Protein AF-A0A438J6A7-F1 (afdb_monomer_lite)

Radius of gyration: 13.42 Å; chains: 1; bounding box: 31×21×33 Å

Organism: Vitis vinifera (NCBI:txid29760)

InterPro domains:
  IPR002498 Phosphatidylinositol-4-phosphate 4/5-kinase, core [PF01504] (13-56)
  IPR002498 Phosphatidylinositol-4-phosphate 4/5-kinase, core [PS51455] (1-59)
  IPR023610 Phosphatidylinositol-4/5-phosphate 5/4-kinase [PTHR23086] (1-55)
  IPR027484 Phosphatidylinositol-4-phosphate 5-kinase, N-terminal [G3DSA:3.30.800.10] (1-59)

Sequence (59 aa):
MFKLDAADYMMSICGDDGLRELPSPGKSGSLFYLSHDDRFLIKTLKKSELKLSANFIQT

Secondary structure (DSSP, 8-state):
-----HHHHHHHHHSTT-EEEEP--STT---EEEETTS--EEE---HHHHHHHHHHH--

Structure (mmCIF, N/CA/C/O backbone):
data_AF-A0A438J6A7-F1
#
_entry.id   AF-A0A438J6A7-F1
#
loop_
_atom_site.group_PDB
_atom_site.id
_atom_site.type_symbol
_atom_site.label_atom_id
_atom_site.label_alt_id
_atom_site.label_comp_id
_atom_site.label_asym_id
_atom_site.label_entity_id
_atom_site.label_seq_id
_atom_site.pdbx_PDB_ins_code
_atom_site.Cartn_x
_atom_site.Cartn_y
_atom_site.Cartn_z
_atom_site.occupancy
_atom_site.B_iso_or_equiv
_atom_site.auth_seq_id
_atom_site.auth_comp_id
_atom_site.auth_asym_id
_atom_site.auth_atom_id
_atom_site.pdbx_PDB_model_num
ATOM 1 N N . MET A 1 1 ? -6.913 7.782 -16.382 1.00 72.38 1 MET A N 1
ATOM 2 C CA . MET A 1 1 ? -6.608 6.427 -15.873 1.00 72.38 1 MET A CA 1
ATOM 3 C C . MET A 1 1 ? -5.123 6.365 -15.549 1.00 72.38 1 MET A C 1
ATOM 5 O O . MET A 1 1 ? -4.347 6.960 -16.292 1.00 72.38 1 MET A O 1
ATOM 9 N N . PHE A 1 2 ? -4.732 5.754 -14.430 1.00 78.94 2 PHE A N 1
ATOM 10 C CA . PHE A 1 2 ? -3.327 5.698 -14.015 1.00 78.94 2 PHE A CA 1
ATOM 11 C C . PHE A 1 2 ? -2.510 4.924 -15.059 1.00 78.94 2 PHE A C 1
ATOM 13 O O . PHE A 1 2 ? -2.912 3.839 -15.472 1.00 78.94 2 PHE A O 1
ATOM 20 N N . LYS A 1 3 ? -1.399 5.503 -15.529 1.00 86.69 3 LYS A N 1
ATOM 21 C CA . LYS A 1 3 ? -0.484 4.878 -16.499 1.00 86.69 3 LYS A CA 1
ATOM 22 C C . LYS A 1 3 ? 0.410 3.868 -15.778 1.00 86.69 3 LYS A C 1
ATOM 24 O O . LYS A 1 3 ? 1.596 4.108 -15.587 1.00 86.69 3 LYS A O 1
ATOM 29 N N . LEU A 1 4 ? -0.210 2.809 -15.284 1.00 92.25 4 LEU A N 1
ATOM 30 C CA . LEU A 1 4 ? 0.412 1.797 -14.449 1.00 92.25 4 LEU A CA 1
ATOM 31 C C . LEU A 1 4 ? 0.586 0.526 -15.272 1.00 92.25 4 LEU A C 1
ATOM 33 O O . LEU A 1 4 ? -0.403 -0.030 -15.750 1.00 92.25 4 LEU A O 1
ATOM 37 N N . ASP A 1 5 ? 1.827 0.084 -15.431 1.00 95.31 5 ASP A N 1
ATOM 38 C CA . ASP A 1 5 ? 2.093 -1.249 -15.950 1.00 95.31 5 ASP A CA 1
ATOM 39 C C . ASP A 1 5 ? 1.825 -2.293 -14.855 1.00 95.31 5 ASP A C 1
ATOM 41 O O . ASP A 1 5 ? 2.150 -2.093 -13.680 1.00 95.31 5 ASP A O 1
ATOM 45 N N . ALA A 1 6 ? 1.171 -3.392 -15.230 1.00 95.06 6 ALA A N 1
ATOM 46 C CA . ALA A 1 6 ? 0.772 -4.419 -14.276 1.00 95.06 6 ALA A CA 1
ATOM 47 C C . ALA A 1 6 ? 1.973 -5.210 -13.739 1.00 95.06 6 ALA A C 1
ATOM 49 O O . ALA A 1 6 ? 1.968 -5.585 -12.567 1.00 95.06 6 ALA A O 1
ATOM 50 N N . ALA A 1 7 ? 2.994 -5.451 -14.567 1.00 96.12 7 ALA A N 1
ATOM 51 C CA . ALA A 1 7 ? 4.199 -6.145 -14.135 1.00 96.12 7 ALA A CA 1
ATOM 52 C C . ALA A 1 7 ? 4.991 -5.271 -13.161 1.00 96.12 7 ALA A C 1
ATOM 54 O O . ALA A 1 7 ? 5.373 -5.755 -12.098 1.00 96.12 7 ALA A O 1
ATOM 55 N N . ASP A 1 8 ? 5.129 -3.975 -13.455 1.00 95.00 8 ASP A N 1
ATOM 56 C CA . ASP A 1 8 ? 5.769 -3.023 -12.540 1.00 95.00 8 ASP A CA 1
ATOM 57 C C . ASP A 1 8 ? 5.073 -2.994 -11.175 1.00 95.00 8 ASP A C 1
ATOM 59 O O . ASP A 1 8 ? 5.727 -3.069 -10.139 1.00 95.00 8 ASP A O 1
ATOM 63 N N . TYR A 1 9 ? 3.737 -2.930 -11.159 1.00 95.31 9 TYR A N 1
ATOM 64 C CA . TYR A 1 9 ? 2.972 -2.951 -9.911 1.00 95.31 9 TYR A CA 1
ATOM 65 C C . TYR A 1 9 ? 3.201 -4.235 -9.110 1.00 95.31 9 TYR A C 1
ATOM 67 O O . TYR A 1 9 ? 3.415 -4.182 -7.899 1.00 95.31 9 TYR A O 1
ATOM 75 N N . MET A 1 10 ? 3.187 -5.388 -9.781 1.00 95.69 10 MET A N 1
ATOM 76 C CA . MET A 1 10 ? 3.445 -6.671 -9.130 1.00 95.69 10 MET A CA 1
ATOM 77 C C . MET A 1 10 ? 4.860 -6.740 -8.553 1.00 95.69 10 MET A C 1
ATOM 79 O O . MET A 1 10 ? 5.023 -7.240 -7.444 1.00 95.69 10 MET A O 1
ATOM 83 N N . MET A 1 11 ? 5.866 -6.200 -9.245 1.00 96.00 11 MET A N 1
ATOM 84 C CA . MET A 1 11 ? 7.238 -6.152 -8.730 1.00 96.00 11 MET A CA 1
ATOM 85 C C . MET A 1 11 ? 7.355 -5.240 -7.503 1.00 96.00 11 MET A C 1
ATOM 87 O O . MET A 1 11 ? 7.981 -5.628 -6.519 1.00 96.00 11 MET A O 1
ATOM 91 N N . SER A 1 12 ? 6.697 -4.076 -7.498 1.00 96.44 12 SER A N 1
ATOM 92 C CA . SER A 1 12 ? 6.708 -3.169 -6.341 1.00 96.44 12 SER A CA 1
ATOM 93 C C . SER A 1 12 ? 6.032 -3.762 -5.094 1.00 96.44 12 SER A C 1
ATOM 95 O O . SER A 1 12 ? 6.417 -3.424 -3.976 1.00 96.44 12 SER A O 1
ATOM 97 N N . ILE A 1 13 ? 5.011 -4.614 -5.264 1.00 96.75 13 ILE A N 1
ATOM 98 C CA . ILE A 1 13 ? 4.177 -5.133 -4.161 1.00 96.75 13 ILE A CA 1
ATOM 99 C C . ILE A 1 13 ? 4.579 -6.540 -3.705 1.00 96.75 13 ILE A C 1
ATOM 101 O O . ILE A 1 13 ? 4.501 -6.844 -2.516 1.00 96.75 13 ILE A O 1
ATOM 105 N N . CYS A 1 14 ? 4.966 -7.404 -4.640 1.00 95.25 14 CYS A N 1
ATOM 106 C CA . CYS A 1 14 ? 5.208 -8.830 -4.415 1.00 95.25 14 CYS A CA 1
ATOM 107 C C . CYS A 1 14 ? 6.642 -9.264 -4.744 1.00 95.25 14 CYS A C 1
ATOM 109 O O . CYS A 1 14 ? 6.924 -10.459 -4.681 1.00 95.25 14 CYS A O 1
ATOM 111 N N . GLY A 1 15 ? 7.521 -8.331 -5.123 1.00 91.50 15 GLY A N 1
ATOM 112 C CA . GLY A 1 15 ? 8.940 -8.609 -5.313 1.00 91.50 15 GLY A CA 1
ATOM 113 C C . GLY A 1 15 ? 9.651 -8.976 -4.007 1.00 91.50 15 GLY A C 1
ATOM 114 O O . GLY A 1 15 ? 9.099 -8.855 -2.911 1.00 91.50 15 GLY A O 1
ATOM 115 N N . ASP A 1 16 ? 10.905 -9.396 -4.137 1.00 94.25 16 ASP A N 1
ATOM 116 C CA . ASP A 1 16 ? 11.686 -9.971 -3.037 1.00 94.25 16 ASP A CA 1
ATOM 117 C C . ASP A 1 16 ? 11.972 -8.980 -1.893 1.00 94.25 16 ASP A C 1
ATOM 119 O O . ASP A 1 16 ? 12.154 -9.393 -0.748 1.00 94.25 16 ASP A O 1
ATOM 123 N N . ASP A 1 17 ? 11.958 -7.673 -2.177 1.00 93.75 17 ASP A N 1
ATOM 124 C CA . ASP A 1 17 ? 12.228 -6.614 -1.194 1.00 93.75 17 ASP A CA 1
ATOM 125 C C . ASP A 1 17 ? 11.082 -6.401 -0.185 1.00 93.75 17 ASP A C 1
ATOM 127 O O . ASP A 1 17 ? 11.267 -5.768 0.859 1.00 93.75 17 ASP A O 1
ATOM 131 N N . GLY A 1 18 ? 9.892 -6.942 -0.470 1.00 91.50 18 GLY A N 1
ATOM 132 C CA . GLY A 1 18 ? 8.721 -6.854 0.399 1.00 91.50 18 GLY A CA 1
ATOM 133 C C . GLY A 1 18 ? 8.217 -5.425 0.649 1.00 91.50 18 GLY A C 1
ATOM 134 O O . GLY A 1 18 ? 8.493 -4.481 -0.094 1.00 91.50 18 GLY A O 1
ATOM 135 N N . LEU A 1 19 ? 7.418 -5.273 1.710 1.00 96.38 19 LEU A N 1
ATOM 136 C CA . LEU A 1 19 ? 6.805 -4.005 2.103 1.00 96.38 19 LEU A CA 1
ATOM 137 C C . LEU A 1 19 ? 7.390 -3.491 3.418 1.00 96.38 19 LEU A C 1
ATOM 139 O O . LEU A 1 19 ? 7.569 -4.248 4.374 1.00 96.38 19 LEU A O 1
ATOM 143 N N . ARG A 1 20 ? 7.604 -2.178 3.501 1.00 95.69 20 ARG A N 1
ATOM 144 C CA . ARG A 1 20 ? 8.079 -1.511 4.716 1.00 95.69 20 ARG A CA 1
ATOM 145 C C . ARG A 1 20 ? 6.897 -1.051 5.551 1.00 95.69 20 ARG A C 1
ATOM 147 O O . ARG A 1 20 ? 6.105 -0.232 5.091 1.00 95.69 20 ARG A O 1
ATOM 154 N N . GLU A 1 21 ? 6.782 -1.553 6.775 1.00 94.81 21 GLU A N 1
ATOM 155 C CA . GLU A 1 21 ? 5.783 -1.058 7.722 1.00 94.81 21 GLU A CA 1
ATOM 156 C C . GLU A 1 21 ? 6.151 0.356 8.186 1.00 94.81 21 GLU A C 1
ATOM 158 O O . GLU A 1 21 ? 7.279 0.621 8.607 1.00 94.81 21 GLU A O 1
ATOM 163 N N . LEU A 1 22 ? 5.191 1.274 8.096 1.00 92.31 22 LEU A N 1
ATOM 164 C CA . LEU A 1 22 ? 5.328 2.639 8.582 1.00 92.31 22 LEU A CA 1
ATOM 165 C C . LEU A 1 22 ? 4.602 2.791 9.922 1.00 92.31 22 LEU A C 1
ATOM 167 O O . LEU A 1 22 ? 3.492 2.273 10.083 1.00 92.31 22 LEU A O 1
ATOM 171 N N . PRO A 1 23 ? 5.166 3.559 10.872 1.00 85.75 23 PRO A N 1
ATOM 172 C CA . PRO A 1 23 ? 4.481 3.846 12.122 1.00 85.75 23 PRO A CA 1
ATOM 173 C C . PRO A 1 23 ? 3.165 4.568 11.830 1.00 85.75 23 PRO A C 1
ATOM 175 O O . PRO A 1 23 ? 3.139 5.552 11.090 1.00 85.75 23 PRO A O 1
ATOM 178 N N . SER A 1 24 ? 2.063 4.100 12.418 1.00 78.00 24 SER A N 1
ATOM 179 C CA . SER A 1 24 ? 0.752 4.712 12.209 1.00 78.00 24 SER A CA 1
ATOM 180 C C . SER A 1 24 ? 0.717 6.116 12.838 1.00 78.00 24 SER A C 1
ATOM 182 O O . SER A 1 24 ? 0.776 6.220 14.066 1.00 78.00 24 SER A O 1
ATOM 184 N N . PRO A 1 25 ? 0.569 7.207 12.065 1.00 65.56 25 PRO A N 1
ATOM 185 C CA . PRO A 1 25 ? 0.707 8.561 12.605 1.00 65.56 25 PRO A CA 1
ATOM 186 C C . PRO A 1 25 ? -0.533 9.067 13.376 1.00 65.56 25 PRO A C 1
ATOM 188 O O . PRO A 1 25 ? -0.618 10.254 13.679 1.00 65.56 25 PRO A O 1
ATOM 191 N N . GLY A 1 26 ? -1.529 8.227 13.704 1.00 70.50 26 GLY A N 1
ATOM 192 C CA . GLY A 1 26 ? -2.760 8.715 14.344 1.00 70.50 26 GLY A CA 1
ATOM 193 C C . GLY A 1 26 ? -3.681 7.672 14.989 1.00 70.50 26 GLY A C 1
ATOM 194 O O . GLY A 1 26 ? -3.483 6.468 14.872 1.00 70.50 26 GLY A O 1
ATOM 195 N N . LYS A 1 27 ? -4.756 8.162 15.633 1.00 68.81 27 LYS A N 1
ATOM 196 C CA . LYS A 1 27 ? -5.731 7.404 16.459 1.00 68.81 27 LYS A CA 1
ATOM 197 C C . LYS A 1 27 ? -6.507 6.275 15.755 1.00 68.81 27 LYS A C 1
ATOM 199 O O . LYS A 1 27 ? -7.191 5.520 16.437 1.00 68.81 27 LYS A O 1
ATOM 204 N N . SER A 1 28 ? -6.460 6.158 14.423 1.00 73.19 28 SER A N 1
ATOM 205 C CA . SER A 1 28 ? -7.300 5.184 13.694 1.00 73.19 28 SER A CA 1
ATOM 206 C C . SER A 1 28 ? -6.946 3.720 14.000 1.00 73.19 28 SER A C 1
ATOM 208 O O . SER A 1 28 ? -7.819 2.851 13.906 1.00 73.19 28 SER A O 1
ATOM 210 N N . GLY A 1 29 ? -5.690 3.459 14.389 1.00 83.12 29 GLY A N 1
ATOM 211 C CA . GLY A 1 29 ? -5.143 2.108 14.548 1.00 83.12 29 GLY A CA 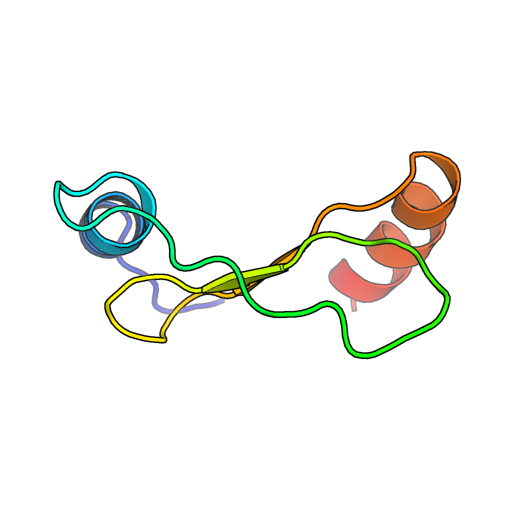1
ATOM 212 C C . GLY A 1 29 ? -4.950 1.370 13.220 1.00 83.12 29 GLY A C 1
ATOM 213 O O . GLY A 1 29 ? -4.924 0.146 13.209 1.00 83.12 29 GLY A O 1
ATOM 214 N N . SER A 1 30 ? -4.885 2.097 12.100 1.00 90.25 30 SER A N 1
ATOM 215 C CA . SER A 1 30 ? -4.594 1.516 10.785 1.00 90.25 30 SER A CA 1
ATOM 216 C C . SER A 1 30 ? -3.106 1.202 10.659 1.00 90.25 30 SER A C 1
ATOM 218 O O . SER A 1 30 ? -2.281 2.037 11.027 1.00 90.25 30 SER A O 1
ATOM 220 N N . LEU A 1 31 ? -2.782 0.058 10.065 1.00 92.06 31 LEU A N 1
ATOM 221 C CA . LEU A 1 31 ? -1.437 -0.265 9.606 1.00 92.06 31 LEU A CA 1
ATOM 222 C C . LEU A 1 31 ? -1.191 0.384 8.244 1.00 92.06 31 LEU A C 1
ATOM 224 O O . LEU A 1 31 ? -2.106 0.498 7.416 1.00 92.06 31 LEU A O 1
ATOM 228 N N . PHE A 1 32 ? 0.050 0.807 8.038 1.00 94.12 32 PHE A N 1
ATOM 229 C CA . PHE A 1 32 ? 0.520 1.414 6.804 1.00 94.12 32 PHE A CA 1
ATOM 230 C C . PHE A 1 32 ? 1.751 0.665 6.322 1.00 94.12 32 PHE A C 1
ATOM 232 O O . PHE A 1 32 ? 2.665 0.409 7.100 1.00 94.12 32 PHE A O 1
ATOM 239 N N . TYR A 1 33 ? 1.779 0.370 5.031 1.00 95.00 33 TYR A N 1
ATOM 240 C CA . TYR A 1 33 ? 2.910 -0.253 4.369 1.00 95.00 33 TYR A CA 1
ATOM 241 C C . TYR A 1 33 ? 3.281 0.547 3.129 1.00 95.00 33 TYR A C 1
ATOM 243 O O . TYR A 1 33 ? 2.399 1.018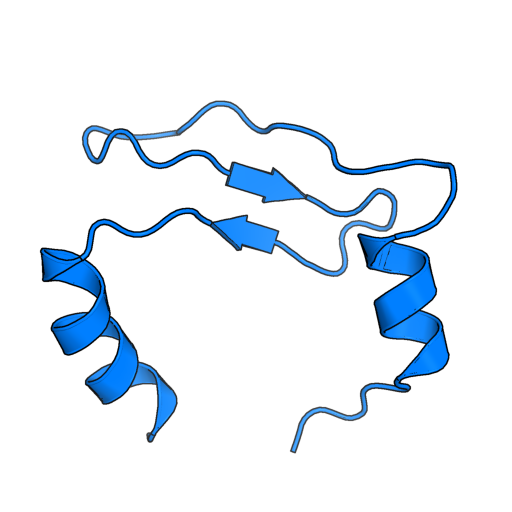 2.415 1.00 95.00 33 TYR A O 1
ATOM 251 N N . LEU A 1 34 ? 4.572 0.692 2.870 1.00 96.25 34 LEU A N 1
ATOM 252 C CA . LEU A 1 34 ? 5.112 1.367 1.695 1.00 96.25 34 LEU A CA 1
AT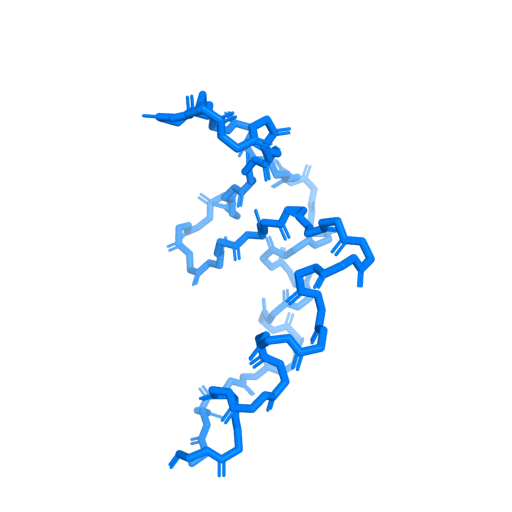OM 253 C C . LEU A 1 34 ? 5.918 0.360 0.874 1.00 96.25 34 LEU A C 1
ATOM 255 O O . LEU A 1 34 ? 6.692 -0.414 1.445 1.00 96.25 34 LEU A O 1
ATOM 259 N N . SER A 1 35 ? 5.729 0.352 -0.445 1.00 97.00 35 SER A N 1
ATOM 260 C CA . SER A 1 35 ? 6.577 -0.436 -1.343 1.00 97.00 35 SER A CA 1
ATOM 261 C C . SER A 1 35 ? 8.040 0.004 -1.241 1.00 97.00 35 SER A C 1
ATOM 263 O O . SER A 1 35 ? 8.340 1.136 -0.860 1.00 97.00 35 SER A O 1
ATOM 265 N N . HIS A 1 36 ? 8.969 -0.899 -1.557 1.00 95.31 36 HIS A N 1
ATOM 266 C CA . HIS A 1 36 ? 10.408 -0.626 -1.470 1.00 95.31 36 HIS A CA 1
ATOM 267 C C . HIS A 1 36 ? 10.859 0.547 -2.364 1.00 95.31 36 HIS A C 1
ATOM 269 O O . HIS A 1 36 ? 11.846 1.209 -2.058 1.00 95.31 36 HIS A O 1
ATOM 275 N N . ASP A 1 37 ? 10.121 0.812 -3.442 1.00 95.69 37 ASP A N 1
ATOM 276 C CA . ASP A 1 37 ? 10.364 1.871 -4.423 1.00 95.69 37 ASP A CA 1
ATOM 277 C C . ASP A 1 37 ? 9.542 3.151 -4.181 1.00 95.69 37 ASP A C 1
ATOM 279 O O . ASP A 1 37 ? 9.511 4.040 -5.030 1.00 95.69 37 ASP A O 1
ATOM 283 N N . ASP A 1 38 ? 8.851 3.243 -3.042 1.00 95.31 38 ASP A N 1
ATOM 284 C CA . ASP A 1 38 ? 8.058 4.401 -2.613 1.00 95.31 38 ASP A CA 1
ATOM 285 C C . ASP A 1 38 ? 6.892 4.786 -3.535 1.00 95.31 38 ASP A C 1
ATOM 287 O O . ASP A 1 38 ? 6.311 5.867 -3.409 1.00 95.31 38 ASP A O 1
ATOM 291 N N . ARG A 1 39 ? 6.492 3.894 -4.446 1.00 94.81 39 ARG A N 1
ATOM 292 C CA . ARG A 1 39 ? 5.408 4.155 -5.405 1.00 94.81 39 ARG A CA 1
ATOM 293 C C . ARG A 1 39 ? 4.018 3.894 -4.840 1.00 94.81 39 ARG A C 1
ATOM 295 O O . ARG A 1 39 ? 3.062 4.532 -5.284 1.00 94.81 39 ARG A O 1
ATOM 302 N N . PHE A 1 40 ? 3.882 2.966 -3.893 1.00 95.62 40 PHE A N 1
ATOM 303 C CA . PHE A 1 40 ? 2.578 2.503 -3.420 1.00 95.62 40 PHE A CA 1
ATOM 304 C C . PHE A 1 40 ? 2.488 2.470 -1.900 1.00 95.62 40 PHE A C 1
ATOM 306 O O . PHE A 1 40 ? 3.252 1.7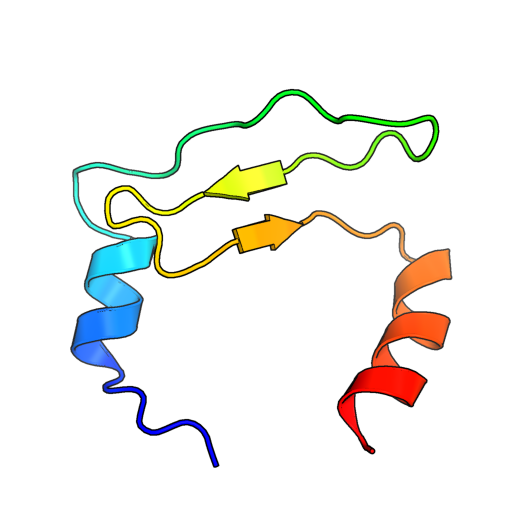84 -1.225 1.00 95.62 40 PHE A O 1
ATOM 313 N N . LEU A 1 41 ? 1.477 3.161 -1.372 1.00 94.38 41 LEU A N 1
ATOM 314 C CA . LEU A 1 41 ? 1.080 3.087 0.028 1.00 94.38 41 LEU A CA 1
ATOM 315 C C . LEU A 1 41 ? -0.119 2.143 0.173 1.00 94.38 41 LEU A C 1
ATOM 317 O O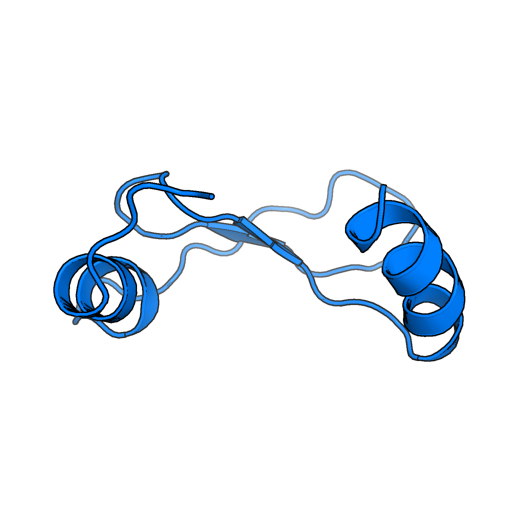 . LEU A 1 41 ? -1.178 2.376 -0.410 1.00 94.38 41 LEU A O 1
ATOM 321 N N . ILE A 1 42 ? 0.022 1.115 1.000 1.00 94.56 42 ILE A N 1
ATOM 322 C CA . ILE A 1 42 ? -1.061 0.224 1.412 1.00 94.56 42 ILE A CA 1
ATOM 323 C C . ILE A 1 42 ? -1.507 0.634 2.811 1.00 94.56 42 ILE A C 1
ATOM 325 O O . ILE A 1 42 ? -0.695 0.789 3.720 1.00 94.56 42 ILE A O 1
ATOM 329 N N . LYS A 1 43 ? -2.816 0.793 2.996 1.00 91.88 43 LYS A N 1
ATOM 330 C CA . LYS A 1 43 ? -3.423 1.129 4.283 1.00 91.88 43 LYS A CA 1
ATOM 331 C C . LYS A 1 43 ? -4.511 0.120 4.618 1.00 91.88 43 LYS A C 1
ATOM 333 O O . LYS A 1 43 ? -5.405 -0.115 3.807 1.00 91.88 43 LYS A O 1
ATOM 338 N N . THR A 1 44 ? -4.494 -0.425 5.830 1.00 91.81 44 THR A N 1
ATOM 339 C CA . THR A 1 44 ? -5.616 -1.239 6.316 1.00 91.81 44 THR A CA 1
ATOM 340 C C . THR A 1 44 ? -6.813 -0.351 6.633 1.00 91.81 44 THR A C 1
ATOM 342 O O . THR A 1 44 ? -6.656 0.691 7.267 1.00 91.81 44 THR A O 1
ATOM 345 N N . LEU A 1 45 ? -8.012 -0.791 6.263 1.00 90.38 45 LEU A N 1
ATOM 346 C CA . LEU A 1 45 ? -9.264 -0.119 6.604 1.00 90.38 45 LEU A CA 1
ATOM 347 C C . LEU A 1 45 ? -10.146 -1.053 7.427 1.00 90.38 45 LEU A C 1
ATOM 349 O O . LEU A 1 45 ? -10.260 -2.245 7.133 1.00 90.38 45 LEU A O 1
ATOM 353 N N . LYS A 1 46 ? -10.831 -0.508 8.431 1.00 89.44 46 LYS A N 1
ATOM 354 C CA . LYS A 1 46 ? -11.916 -1.214 9.116 1.00 89.44 46 LYS A CA 1
ATOM 355 C C . LYS A 1 46 ? -13.094 -1.363 8.160 1.00 89.44 46 LYS A C 1
ATOM 357 O O . LYS A 1 46 ? -13.357 -0.501 7.323 1.00 89.44 46 LYS A O 1
ATOM 362 N N . LYS A 1 47 ? -13.897 -2.415 8.338 1.00 89.12 47 LYS A N 1
ATOM 363 C CA . LYS A 1 47 ? -15.095 -2.648 7.509 1.00 89.12 47 LYS A CA 1
ATOM 364 C C . LYS A 1 47 ? -16.063 -1.454 7.498 1.00 89.12 47 LYS A C 1
ATOM 366 O O . LYS A 1 47 ? -16.696 -1.188 6.482 1.00 89.12 47 LYS A O 1
ATOM 371 N N . SER A 1 48 ? -16.162 -0.724 8.610 1.00 88.12 48 SER A N 1
ATOM 372 C CA . SER A 1 48 ? -16.953 0.509 8.720 1.00 88.12 48 SER A CA 1
ATOM 373 C C . SER A 1 48 ? -16.425 1.653 7.847 1.00 88.12 48 SER A C 1
ATOM 375 O O . SER A 1 48 ? -17.209 2.487 7.408 1.00 88.12 48 SER A O 1
ATOM 377 N N . GLU A 1 49 ? -15.120 1.690 7.576 1.00 87.62 49 GLU A N 1
ATOM 378 C CA . GLU A 1 49 ? -14.458 2.733 6.784 1.00 87.62 49 GLU A CA 1
ATOM 379 C C . GLU A 1 49 ? -14.559 2.461 5.274 1.00 87.62 49 GLU A C 1
ATOM 381 O O . GLU A 1 49 ? -14.584 3.409 4.493 1.00 87.62 49 GLU A O 1
ATOM 386 N N . LEU A 1 50 ? -14.707 1.193 4.858 1.00 86.25 50 LEU A N 1
ATOM 387 C CA . LEU A 1 50 ? -14.825 0.802 3.442 1.00 86.25 50 LEU A CA 1
ATOM 388 C C . LEU A 1 50 ? -16.000 1.476 2.720 1.00 86.25 50 LEU A C 1
ATOM 390 O O . LEU A 1 50 ? -15.884 1.864 1.561 1.00 86.25 50 LEU A O 1
ATOM 394 N N . LYS A 1 51 ? -17.145 1.623 3.399 1.00 82.50 51 LYS A N 1
ATOM 395 C CA . LYS A 1 51 ? -18.328 2.276 2.813 1.00 82.50 51 LYS A CA 1
ATOM 396 C C . LYS A 1 51 ? -18.088 3.757 2.540 1.00 82.50 51 LYS A C 1
ATOM 398 O O . LYS A 1 51 ? -18.613 4.288 1.572 1.00 82.50 51 LYS A O 1
ATOM 403 N N . LEU A 1 52 ? -17.314 4.414 3.404 1.00 81.38 52 LEU A N 1
ATOM 404 C CA . LEU A 1 52 ? -16.967 5.818 3.234 1.00 81.38 52 LEU A CA 1
ATOM 405 C C . LEU A 1 52 ? -15.947 5.970 2.105 1.00 81.38 52 LEU A C 1
ATOM 407 O O . LEU A 1 52 ? -16.161 6.798 1.230 1.00 81.38 52 LEU A O 1
ATOM 411 N N . SER A 1 53 ? -14.886 5.151 2.077 1.00 74.94 53 SER A N 1
ATOM 412 C CA . SER A 1 53 ? -13.830 5.254 1.059 1.00 74.94 53 SER A CA 1
ATOM 413 C C . SER A 1 53 ? -14.325 4.975 -0.360 1.00 74.94 53 SER A C 1
ATOM 415 O O . SER A 1 53 ? -13.919 5.680 -1.278 1.00 74.94 53 SER A O 1
ATOM 417 N N . ALA A 1 54 ? -15.236 4.015 -0.553 1.00 73.50 54 ALA A N 1
ATOM 418 C CA . ALA A 1 54 ? -15.810 3.722 -1.868 1.00 73.50 54 ALA A CA 1
ATOM 419 C C . ALA A 1 54 ? -16.479 4.952 -2.510 1.00 73.50 54 ALA A C 1
ATOM 421 O O . ALA A 1 54 ? -16.381 5.136 -3.721 1.00 73.50 54 ALA A O 1
ATOM 422 N N . ASN A 1 55 ? -17.078 5.829 -1.698 1.00 75.81 55 ASN A N 1
ATOM 423 C CA . ASN A 1 55 ? -17.701 7.061 -2.183 1.00 75.81 55 ASN A CA 1
ATOM 424 C C . ASN A 1 55 ? -16.674 8.107 -2.653 1.00 75.81 55 ASN A C 1
ATOM 426 O O . ASN A 1 55 ? -17.017 8.951 -3.469 1.00 75.81 55 ASN A O 1
ATOM 430 N N . PHE A 1 56 ? -15.431 8.056 -2.159 1.00 71.81 56 PHE A N 1
ATOM 431 C CA . PHE A 1 56 ? -14.352 8.968 -2.568 1.00 71.81 56 PHE A CA 1
ATOM 432 C C . PHE A 1 56 ? -13.561 8.464 -3.783 1.00 71.81 56 PHE A C 1
ATOM 434 O O . PHE A 1 56 ? -12.909 9.256 -4.449 1.00 71.81 56 PHE A O 1
ATOM 441 N N . ILE A 1 57 ? -13.579 7.156 -4.067 1.00 67.88 57 ILE A N 1
ATOM 442 C CA . ILE A 1 57 ? -12.801 6.551 -5.166 1.00 67.88 57 ILE A CA 1
ATOM 443 C C . ILE A 1 57 ? -13.529 6.681 -6.523 1.00 67.88 57 ILE A C 1
ATOM 445 O O . ILE A 1 57 ? -12.907 6.517 -7.569 1.00 67.88 57 ILE A O 1
ATOM 449 N N . GLN A 1 58 ? -14.836 6.977 -6.527 1.00 53.91 58 GLN A N 1
ATOM 450 C CA . GLN A 1 58 ? -15.655 7.103 -7.747 1.00 53.91 58 GLN A CA 1
ATOM 451 C C . GLN A 1 58 ? -15.772 8.533 -8.312 1.00 53.91 58 GLN A C 1
ATOM 453 O O . GLN A 1 58 ? -16.395 8.707 -9.359 1.00 53.91 58 GLN A O 1
ATOM 4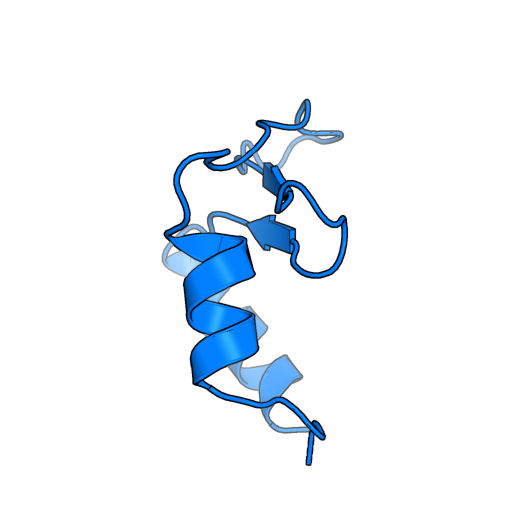58 N N . THR A 1 59 ? -15.202 9.535 -7.642 1.00 46.62 59 THR A N 1
ATOM 459 C CA . THR A 1 59 ? -15.136 10.940 -8.097 1.00 46.62 59 THR A CA 1
ATOM 460 C C . THR A 1 59 ? -13.791 11.258 -8.720 1.00 46.62 59 THR A C 1
ATOM 462 O O . THR A 1 59 ? -13.780 11.943 -9.765 1.00 46.62 59 THR A O 1
#

pLDDT: mean 87.04, std 11.28, range [46.62, 97.0]

Foldseek 3Di:
DDPDDPVVVCCQDVNPVHWDWDDDPDDQPWTWTAGPVRPDIDIDDDPVCVVVVVVVVVD